Protein AF-A0A7C5AYK7-F1 (afdb_monomer)

Nearest PDB structures (foldseek):
  7zom-assembly1_A  TM=7.581E-01  e=3.596E-04  Homo sapiens
  2wac-assembly2_B  TM=2.269E-01  e=3.514E-01  Drosophila melanogaster
  7uwz-assembly1_A  TM=3.199E-01  e=6.141E-01  synthetic construct
  2o4x-assembly1_A  TM=1.908E-01  e=1.763E+00  Homo sapiens

Radius of gyration: 30.91 Å; Cα contacts (8 Å, |Δi|>4): 234; chains: 1; bounding box: 58×48×102 Å

Foldseek 3Di:
DPDPPPVVVVVVVVVVVVVVVVVVVVVVVVVPPPPVPDPAFQQLWKKWWADPPRDIWIWGQHGRVSQWTFGQDPFQFTAIDGPCVVCVVTDMDTDDDDPDPVLSNQLSVQLVVRHNVDGDDPVQGHRVQSSVCSNPVDSDDPVVVVVVVVVVVVVVVVVVD

Secondary structure (DSSP, 8-state):
--SSSHHHHHHHHHHHHHHHHHHHHHHHHHHSS----PPPP-TT-EEEEEPGGG-EEEEEE-STT--EEEEEETTTEEEEEEHHHHHTTS-EEEEE--SSHHHHHHHHHHHHHHTTT----TTTSSHHHHHHHHHHSS---HHHHHHHHHHHHHHHHHHT-

pLDDT: mean 77.02, std 17.83, range [41.62, 98.38]

Sequence (161 aa):
MSAIAEDYYGQAMLSLYVLNTLRSLWRYHWSMIVRVSRPPSLLGSRISRHKALGAEHPGICVDDRCAFVVDSVPPDGARLVPYPVYEDGRLVFLQSLGFDRVDDEMRAARALSLVGNMPYDLLTANCEHVATYAETGVPESRQVSVVLGFAMAGLLIWALH

Mean predicted aligned error: 14.35 Å

Structure (mmCIF, N/CA/C/O backbone):
data_AF-A0A7C5AYK7-F1
#
_entry.id   AF-A0A7C5AYK7-F1
#
loop_
_atom_site.group_PDB
_atom_site.id
_atom_site.type_symbol
_atom_site.label_atom_id
_atom_site.label_alt_id
_atom_site.label_comp_id
_atom_site.label_asym_id
_atom_site.label_entity_id
_atom_site.label_seq_id
_atom_site.pdbx_PDB_ins_code
_atom_site.Cartn_x
_atom_site.Cartn_y
_atom_site.Cartn_z
_atom_site.occupancy
_atom_site.B_iso_or_equiv
_atom_site.auth_seq_id
_atom_site.auth_comp_id
_atom_site.auth_asym_id
_atom_site.auth_atom_id
_atom_site.pdbx_PDB_model_num
ATOM 1 N N . MET A 1 1 ? -32.246 -13.546 84.134 1.00 48.31 1 MET A N 1
ATOM 2 C CA . MET A 1 1 ? -31.732 -14.228 82.924 1.00 48.31 1 MET A CA 1
ATOM 3 C C . MET A 1 1 ? -32.206 -13.444 81.703 1.00 48.31 1 MET A C 1
ATOM 5 O O . MET A 1 1 ? -33.251 -13.772 81.169 1.00 48.31 1 MET A O 1
ATOM 9 N N . SER A 1 2 ? -31.530 -12.359 81.311 1.00 54.44 2 SER A N 1
ATOM 10 C CA . SER A 1 2 ? -31.939 -11.584 80.116 1.00 54.44 2 SER A CA 1
ATOM 11 C C . SER A 1 2 ? -30.855 -10.677 79.515 1.00 54.44 2 SER A C 1
ATOM 13 O O . SER A 1 2 ? -31.138 -9.990 78.548 1.00 54.44 2 SER A O 1
ATOM 15 N N . ALA A 1 3 ? -29.616 -10.682 80.021 1.00 49.41 3 ALA A N 1
ATOM 16 C CA . ALA A 1 3 ? -28.588 -9.720 79.595 1.00 49.41 3 ALA A CA 1
ATOM 17 C C . ALA A 1 3 ? -27.547 -10.271 78.596 1.00 49.41 3 ALA A C 1
ATOM 19 O O . ALA A 1 3 ? -26.639 -9.552 78.214 1.00 49.41 3 ALA A O 1
ATOM 20 N N . ILE A 1 4 ? -27.640 -11.543 78.182 1.00 49.06 4 ILE A N 1
ATOM 21 C CA . ILE A 1 4 ? -26.605 -12.200 77.347 1.00 49.06 4 ILE A CA 1
ATOM 22 C C . ILE A 1 4 ? -27.050 -12.323 75.872 1.00 49.06 4 ILE A C 1
ATOM 24 O O . ILE A 1 4 ? -26.254 -12.645 74.997 1.00 49.06 4 ILE A O 1
ATOM 28 N N . ALA A 1 5 ? -28.325 -12.056 75.567 1.00 47.22 5 ALA A N 1
ATOM 29 C CA . ALA A 1 5 ? -28.878 -12.241 74.222 1.00 47.22 5 ALA A CA 1
ATOM 30 C C . ALA A 1 5 ? -28.700 -11.021 73.295 1.00 47.22 5 ALA A C 1
ATOM 32 O O . ALA A 1 5 ? -28.744 -11.184 72.078 1.00 47.22 5 ALA A O 1
ATOM 33 N N . GLU A 1 6 ? -28.485 -9.817 73.838 1.00 47.28 6 GLU A N 1
ATOM 34 C CA . GLU A 1 6 ? -28.412 -8.584 73.035 1.00 47.28 6 GLU A CA 1
ATOM 35 C C . GLU A 1 6 ? -27.052 -8.386 72.339 1.00 47.28 6 GLU A C 1
ATOM 37 O O . GLU A 1 6 ? -27.007 -7.851 71.232 1.00 47.28 6 GLU A O 1
ATOM 42 N N . ASP A 1 7 ? -25.956 -8.911 72.897 1.00 50.19 7 ASP A N 1
ATOM 43 C CA . ASP A 1 7 ? -24.607 -8.734 72.327 1.00 50.19 7 ASP A CA 1
ATOM 44 C C . ASP A 1 7 ? -24.352 -9.573 71.058 1.00 50.19 7 ASP A C 1
ATOM 46 O O . ASP A 1 7 ? -23.609 -9.166 70.161 1.00 50.19 7 ASP A O 1
ATOM 50 N N . TYR A 1 8 ? -25.002 -10.734 70.929 1.00 47.84 8 TYR A N 1
ATOM 51 C CA . TYR A 1 8 ? -24.785 -11.632 69.786 1.00 47.84 8 TYR A CA 1
ATOM 52 C C . TYR A 1 8 ? -25.416 -11.120 68.483 1.00 47.84 8 TYR A C 1
ATOM 54 O O . TYR A 1 8 ? -24.866 -11.332 67.400 1.00 47.84 8 TYR A O 1
ATOM 62 N N . TYR A 1 9 ? -26.543 -10.406 68.563 1.00 50.88 9 TYR A N 1
ATOM 63 C CA . TYR A 1 9 ? -27.215 -9.863 67.377 1.00 50.88 9 TYR A CA 1
ATOM 64 C C . TYR A 1 9 ? -26.492 -8.636 66.798 1.00 50.88 9 TYR A C 1
ATOM 66 O O . TYR A 1 9 ? -26.451 -8.469 65.576 1.00 50.88 9 TYR A O 1
ATOM 74 N N . GLY A 1 10 ? -25.857 -7.817 67.645 1.00 51.62 10 GLY A N 1
ATOM 75 C CA . GLY A 1 10 ? -25.077 -6.653 67.210 1.00 51.62 10 GLY A CA 1
ATOM 76 C C . GLY A 1 10 ? -23.824 -7.027 66.409 1.00 51.62 10 GLY A C 1
ATOM 77 O O . GLY A 1 10 ? -23.549 -6.427 65.366 1.00 51.62 10 GLY A O 1
ATOM 78 N N . GLN A 1 11 ? -23.098 -8.069 66.833 1.00 49.94 11 GLN A N 1
ATOM 79 C CA . GLN A 1 11 ? -21.892 -8.528 66.129 1.00 49.94 11 GLN A CA 1
ATOM 80 C C . GLN A 1 11 ? -22.197 -9.200 64.779 1.00 49.94 11 GLN A C 1
ATOM 82 O O . GLN A 1 11 ? -21.446 -9.022 63.816 1.00 49.9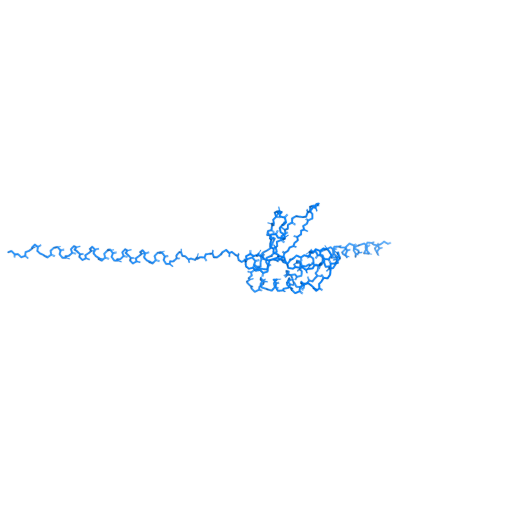4 11 GLN A O 1
ATOM 87 N N . ALA A 1 12 ? -23.321 -9.915 64.665 1.00 53.16 12 ALA A N 1
ATOM 88 C CA . ALA A 1 12 ? -23.725 -10.558 63.413 1.00 53.16 12 ALA A CA 1
ATOM 89 C C . ALA A 1 12 ? -24.114 -9.541 62.319 1.00 53.16 12 ALA A C 1
ATOM 91 O O . ALA A 1 12 ? -23.771 -9.728 61.148 1.00 53.16 12 ALA A O 1
ATOM 92 N N . MET A 1 13 ? -24.774 -8.434 62.685 1.00 53.28 13 MET A N 1
ATOM 93 C CA . MET A 1 13 ? -25.162 -7.396 61.720 1.00 53.28 13 MET A CA 1
ATOM 94 C C . MET A 1 13 ? -23.975 -6.565 61.213 1.00 53.28 13 MET A C 1
ATOM 96 O O . MET A 1 13 ? -23.915 -6.264 60.019 1.00 53.28 13 MET A O 1
ATOM 100 N N . LEU A 1 14 ? -22.991 -6.263 62.067 1.00 52.66 14 LEU A N 1
ATOM 101 C CA . LEU A 1 14 ? -21.749 -5.593 61.651 1.00 52.66 14 LEU A CA 1
ATOM 102 C C . LEU A 1 14 ? -20.950 -6.435 60.640 1.00 52.66 14 LEU A C 1
ATOM 104 O O . LEU A 1 14 ? -20.438 -5.899 59.657 1.00 52.66 14 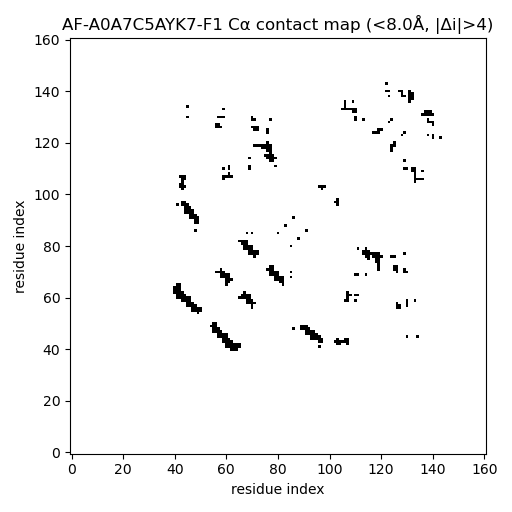LEU A O 1
ATOM 108 N N . SER A 1 15 ? -20.906 -7.759 60.827 1.00 56.72 15 SER A N 1
ATOM 109 C CA . SER A 1 15 ? -20.200 -8.680 59.924 1.00 56.72 15 SER A CA 1
ATOM 110 C C . SER A 1 15 ? -20.828 -8.736 58.522 1.00 56.72 15 SER A C 1
ATOM 112 O O . SER A 1 15 ? -20.127 -8.642 57.512 1.00 56.72 15 SER A O 1
ATOM 114 N N . LEU A 1 16 ? -22.162 -8.792 58.437 1.00 55.56 16 LEU A N 1
ATOM 115 C CA . LEU A 1 16 ? -22.891 -8.804 57.163 1.00 55.56 16 LEU A CA 1
ATOM 116 C C . LEU A 1 16 ? -22.777 -7.479 56.397 1.00 55.56 16 LEU A C 1
ATOM 118 O O . LEU A 1 16 ? -22.660 -7.493 55.169 1.00 55.56 16 LEU A O 1
ATOM 122 N N . TYR A 1 17 ? -22.767 -6.342 57.098 1.00 56.62 17 TYR A N 1
ATOM 123 C CA . TYR A 1 17 ? -22.634 -5.025 56.469 1.00 56.62 17 TYR A CA 1
ATOM 124 C C . TYR A 1 17 ? -21.233 -4.819 55.875 1.00 56.62 17 TYR A C 1
ATOM 126 O O . TYR A 1 17 ? -21.098 -4.372 54.732 1.00 56.62 17 TYR A O 1
ATOM 134 N N . VAL A 1 18 ? -20.181 -5.226 56.595 1.00 59.97 18 VAL A N 1
ATOM 135 C CA . VAL A 1 18 ? -18.794 -5.178 56.102 1.00 59.97 18 VAL A CA 1
ATOM 136 C C . VAL A 1 18 ? -18.607 -6.116 54.905 1.00 59.97 18 VAL A C 1
ATOM 138 O O . VAL A 1 18 ? -18.059 -5.702 53.882 1.00 59.97 18 VAL A O 1
ATOM 141 N N . LEU A 1 19 ? -19.138 -7.341 54.970 1.00 57.78 19 LEU A N 1
ATOM 142 C CA . LEU A 1 19 ? -19.050 -8.303 53.867 1.00 57.78 19 LEU A CA 1
ATOM 143 C C . LEU A 1 19 ? -19.787 -7.828 52.608 1.00 57.78 19 LEU A C 1
ATOM 145 O O . LEU A 1 19 ? -19.250 -7.966 51.508 1.00 57.78 19 LEU A O 1
ATOM 149 N N . ASN A 1 20 ? -20.972 -7.221 52.737 1.00 57.09 20 ASN A N 1
ATOM 150 C CA . ASN A 1 20 ? -21.697 -6.668 51.587 1.00 57.09 20 ASN A CA 1
ATOM 151 C C . ASN A 1 20 ? -21.017 -5.428 50.993 1.00 57.09 20 ASN A C 1
ATOM 153 O O . ASN A 1 20 ? -20.987 -5.276 49.770 1.00 57.09 20 ASN A O 1
ATOM 157 N N . THR A 1 21 ? -20.419 -4.573 51.826 1.00 57.50 21 THR A N 1
ATOM 158 C CA . THR A 1 21 ? -19.695 -3.380 51.357 1.00 57.50 21 THR A CA 1
ATOM 159 C C . THR A 1 21 ? -18.428 -3.777 50.597 1.00 57.50 21 THR A C 1
ATOM 161 O O . THR A 1 21 ? -18.174 -3.267 49.506 1.00 57.50 21 THR A O 1
ATOM 164 N N . LEU A 1 22 ? -17.689 -4.773 51.097 1.00 55.41 22 LEU A N 1
ATOM 165 C CA . LEU A 1 22 ? -16.524 -5.335 50.407 1.00 55.41 22 LEU A CA 1
ATOM 166 C C . LEU A 1 22 ? -16.908 -6.031 49.091 1.00 55.41 22 LEU A C 1
ATOM 168 O O . LEU A 1 22 ? -16.205 -5.877 48.094 1.00 55.41 22 LEU A O 1
ATOM 172 N N . ARG A 1 23 ? -18.053 -6.728 49.037 1.00 57.56 23 ARG A N 1
ATOM 173 C CA . ARG A 1 23 ? -18.580 -7.338 47.799 1.00 57.56 23 ARG A CA 1
ATOM 174 C C . ARG A 1 23 ? -18.994 -6.303 46.752 1.00 57.56 23 ARG A C 1
ATOM 176 O O . ARG A 1 23 ? -18.801 -6.537 45.559 1.00 57.56 23 ARG A O 1
ATOM 183 N N . SER A 1 24 ? -19.569 -5.185 47.191 1.00 55.34 24 SER A N 1
ATOM 184 C CA . SER A 1 24 ? -19.942 -4.062 46.327 1.00 55.34 24 SER A CA 1
ATOM 185 C C . SER A 1 24 ? -18.695 -3.403 45.734 1.00 55.34 24 SER A C 1
ATOM 187 O O . SER A 1 24 ? -18.575 -3.291 44.515 1.00 55.34 24 SER A O 1
ATOM 189 N N . LEU A 1 25 ? -17.698 -3.098 46.571 1.00 52.84 25 LEU A N 1
ATOM 190 C CA . LEU A 1 25 ? -16.427 -2.510 46.137 1.00 52.84 25 LEU A CA 1
ATOM 191 C C . LEU A 1 25 ? -15.656 -3.422 45.168 1.00 52.84 25 LEU A C 1
ATOM 193 O O . LEU A 1 25 ? -15.095 -2.935 44.187 1.00 52.84 25 LEU A O 1
ATOM 197 N N . TRP A 1 26 ? -15.708 -4.744 45.362 1.00 51.56 26 TRP A N 1
ATOM 198 C CA . TRP A 1 26 ? -15.126 -5.699 44.413 1.00 51.56 26 TRP A CA 1
ATOM 199 C C . TRP A 1 26 ? -15.828 -5.689 43.045 1.00 51.56 26 TRP A C 1
ATOM 201 O O . TRP A 1 26 ? -15.163 -5.780 42.019 1.00 51.56 26 TRP A O 1
ATOM 211 N N . ARG A 1 27 ? -17.157 -5.523 42.980 1.00 52.91 27 ARG A N 1
ATOM 212 C CA . ARG A 1 27 ? -17.869 -5.434 41.687 1.00 52.91 27 ARG A CA 1
ATOM 213 C C . ARG A 1 27 ? -17.590 -4.128 40.945 1.00 52.91 27 ARG A C 1
ATOM 215 O O . ARG A 1 27 ? -17.451 -4.150 39.723 1.00 52.91 27 ARG A O 1
ATOM 222 N N . TYR A 1 28 ? -17.460 -3.009 41.656 1.00 50.12 28 TYR A N 1
ATOM 223 C CA . TYR A 1 28 ? -17.162 -1.721 41.023 1.00 50.12 28 TYR A CA 1
ATOM 224 C C . TYR A 1 28 ? -15.725 -1.641 40.489 1.00 50.12 28 TYR A C 1
ATOM 226 O O . TYR A 1 28 ? -15.517 -1.110 39.401 1.00 50.12 28 TYR A O 1
ATOM 234 N N . HIS A 1 29 ? -14.747 -2.240 41.178 1.00 47.16 29 HIS A N 1
ATOM 235 C CA . HIS A 1 29 ? -13.346 -2.190 40.745 1.00 47.16 29 HIS A CA 1
ATOM 236 C C . HIS A 1 29 ? -13.065 -3.022 39.476 1.00 47.16 29 HIS A C 1
ATOM 238 O O . HIS A 1 29 ? -12.247 -2.630 38.648 1.00 47.16 29 HI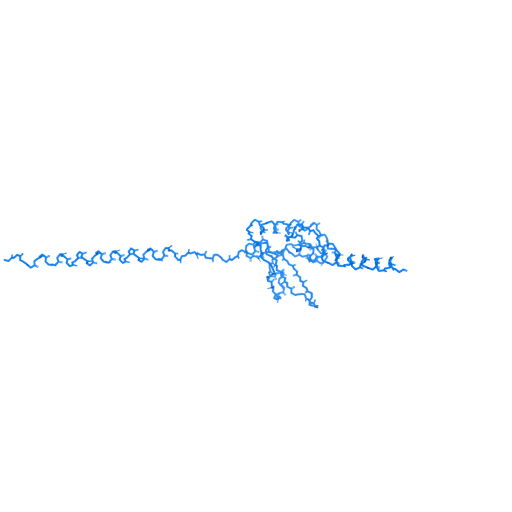S A O 1
ATOM 244 N N . TRP A 1 30 ? -13.783 -4.133 39.263 1.00 44.38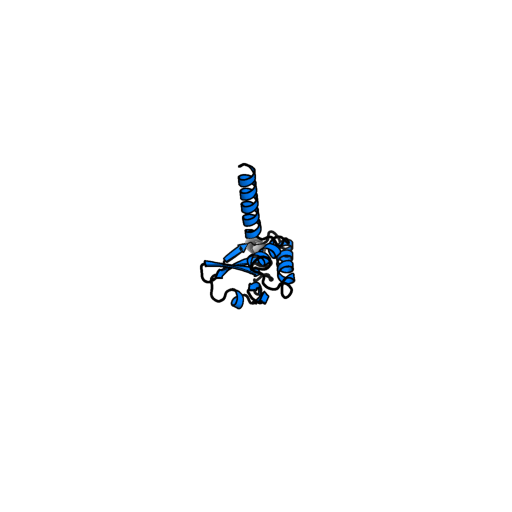 30 TRP A N 1
ATOM 245 C CA . TRP A 1 30 ? -13.624 -4.968 38.059 1.00 44.38 30 TRP A CA 1
ATOM 246 C C . TRP A 1 30 ? -14.412 -4.472 36.839 1.00 44.38 30 TRP A C 1
ATOM 248 O O . TRP A 1 30 ? -14.053 -4.785 35.708 1.00 44.38 30 TRP A O 1
ATOM 258 N N . SER A 1 31 ? -15.449 -3.655 37.042 1.00 46.09 31 SER A N 1
ATOM 259 C CA . SER A 1 31 ? -16.260 -3.108 35.942 1.00 46.09 31 SER A CA 1
ATOM 260 C C . SER A 1 31 ? -15.573 -1.949 35.204 1.00 46.09 31 SER A C 1
ATOM 262 O O . SER A 1 31 ? -15.992 -1.581 34.110 1.00 46.09 31 SER A O 1
ATOM 264 N N . MET A 1 32 ? -14.522 -1.361 35.788 1.00 41.62 32 MET A N 1
ATOM 265 C CA . MET A 1 32 ? -13.892 -0.133 35.287 1.00 41.62 32 MET A CA 1
ATOM 266 C C . MET A 1 32 ? -12.567 -0.365 34.538 1.00 41.62 32 MET A C 1
ATOM 268 O O . MET A 1 32 ? -12.040 0.563 33.929 1.00 41.62 32 MET A O 1
ATOM 272 N N . ILE A 1 33 ? -12.046 -1.599 34.521 1.00 51.16 33 ILE A N 1
ATOM 273 C CA . ILE A 1 33 ? -10.750 -1.950 33.906 1.00 51.16 33 ILE A CA 1
ATOM 274 C C . ILE A 1 33 ? -10.933 -3.040 32.842 1.00 51.16 33 ILE A C 1
ATOM 276 O O . ILE A 1 33 ? -10.214 -4.029 32.791 1.00 51.16 33 ILE A O 1
ATOM 280 N N . VAL A 1 34 ? -11.917 -2.869 31.961 1.00 46.44 34 VAL A N 1
ATOM 281 C CA . VAL A 1 34 ? -11.949 -3.603 30.690 1.00 46.44 34 VAL A CA 1
ATOM 282 C C . VAL A 1 34 ? -12.325 -2.632 29.575 1.00 46.44 34 VAL A C 1
ATOM 284 O O . VAL A 1 34 ? -13.317 -2.793 28.870 1.00 46.44 34 VAL A O 1
ATOM 287 N N . ARG A 1 35 ? -11.501 -1.596 29.365 1.00 51.19 35 ARG A N 1
ATOM 288 C CA . ARG A 1 35 ? -11.333 -1.132 27.986 1.00 51.19 35 ARG A CA 1
ATOM 289 C C . ARG A 1 35 ? -10.614 -2.274 27.290 1.00 51.19 35 ARG A C 1
ATOM 291 O O . ARG A 1 35 ? -9.402 -2.399 27.416 1.00 51.19 35 ARG A O 1
ATOM 298 N N . VAL A 1 36 ? -11.374 -3.142 26.624 1.00 48.84 36 VAL A N 1
ATOM 299 C CA . VAL A 1 36 ? -10.823 -4.026 25.599 1.00 48.84 36 VAL A CA 1
ATOM 300 C C . VAL A 1 36 ? -10.197 -3.084 24.579 1.00 48.84 36 VAL A C 1
ATOM 302 O O . VAL A 1 36 ? -10.893 -2.545 23.720 1.00 48.84 36 VAL A O 1
ATOM 305 N N . SER A 1 37 ? -8.909 -2.788 24.731 1.00 53.19 37 SER A N 1
ATOM 306 C CA . SER A 1 37 ? -8.114 -2.144 23.702 1.00 53.19 37 SER A CA 1
ATOM 307 C C . SER A 1 37 ? -8.091 -3.134 22.552 1.00 53.19 37 SER A C 1
ATOM 309 O O . SER A 1 37 ? -7.265 -4.046 22.519 1.00 53.19 37 SER A O 1
ATOM 311 N N . ARG A 1 38 ? -9.086 -3.028 21.663 1.00 58.66 38 ARG A N 1
ATOM 312 C CA . ARG A 1 38 ? -9.031 -3.700 20.370 1.00 58.66 38 ARG A CA 1
ATOM 313 C C . ARG A 1 38 ? -7.682 -3.327 19.755 1.00 58.66 38 ARG A C 1
ATOM 315 O O . ARG A 1 38 ? -7.280 -2.166 19.893 1.00 58.66 38 ARG A O 1
ATOM 322 N N . PRO A 1 39 ? -6.972 -4.283 19.138 1.00 70.56 39 PRO A N 1
ATOM 323 C CA . PRO A 1 39 ? -5.770 -3.940 18.400 1.00 70.56 39 PRO A CA 1
ATOM 324 C C . PRO A 1 39 ? -6.107 -2.820 17.403 1.00 70.56 39 PRO A C 1
ATOM 326 O O . PRO A 1 39 ? -7.248 -2.774 16.922 1.00 70.56 39 PRO A O 1
ATOM 329 N N . PRO A 1 40 ? -5.168 -1.893 17.149 1.00 80.62 40 PRO A N 1
ATOM 330 C CA . PRO A 1 40 ? -5.385 -0.839 16.169 1.00 80.62 40 PRO A CA 1
ATOM 331 C C . PRO A 1 40 ? -5.792 -1.475 14.837 1.00 80.62 40 PRO A C 1
ATOM 333 O O . PRO A 1 40 ? -5.228 -2.498 14.444 1.00 80.62 40 PRO A O 1
ATOM 336 N N . SER A 1 41 ? -6.811 -0.902 14.193 1.00 91.06 41 SER A N 1
ATOM 337 C CA . SER A 1 41 ? -7.203 -1.329 12.851 1.00 91.06 41 SER A CA 1
ATOM 338 C C . SER A 1 41 ? -6.033 -1.098 11.896 1.00 91.06 41 SER A C 1
ATOM 340 O O . SER A 1 41 ? -5.335 -0.089 11.995 1.00 91.06 41 SER A O 1
ATOM 342 N N . LEU A 1 42 ? -5.808 -2.054 10.998 1.00 95.19 42 LEU A N 1
ATOM 343 C CA . LEU A 1 42 ? -4.862 -1.926 9.892 1.00 95.19 42 LEU A CA 1
ATOM 344 C C . LEU A 1 42 ? -5.540 -1.452 8.605 1.00 95.19 42 LEU A C 1
ATOM 346 O O . LEU A 1 42 ? -4.867 -1.353 7.582 1.00 95.19 42 LEU A O 1
ATOM 350 N N . LEU A 1 43 ? -6.841 -1.161 8.622 1.00 96.38 43 LEU A N 1
ATOM 351 C CA . LEU A 1 43 ? -7.541 -0.640 7.455 1.00 96.38 43 LEU A CA 1
ATOM 352 C C . LEU A 1 43 ? -6.832 0.615 6.927 1.00 96.38 43 LEU A C 1
ATOM 354 O O . LEU A 1 43 ? -6.446 1.479 7.702 1.00 96.38 43 LEU A O 1
ATOM 358 N N . GLY A 1 44 ? -6.613 0.698 5.615 1.00 95.31 44 GLY A N 1
ATOM 359 C CA . GLY A 1 44 ? -5.984 1.859 4.978 1.00 95.31 44 GLY A CA 1
ATOM 360 C C . GLY A 1 44 ? -4.497 2.049 5.300 1.00 95.31 44 GLY A C 1
ATOM 361 O O . GLY A 1 44 ? -3.886 2.999 4.802 1.00 95.31 44 GLY A O 1
ATOM 362 N N . SER A 1 45 ? -3.901 1.163 6.104 1.00 95.69 45 SER A N 1
ATOM 363 C CA . SER A 1 45 ? -2.486 1.238 6.456 1.00 95.69 45 SER A CA 1
ATOM 364 C C . SER A 1 45 ? -1.594 0.896 5.266 1.00 95.69 45 SER A C 1
ATOM 366 O O . SER A 1 45 ? -1.891 -0.004 4.471 1.00 95.69 45 SER A O 1
ATOM 368 N N . ARG A 1 46 ? -0.481 1.627 5.149 1.00 95.50 46 ARG A N 1
ATOM 369 C CA . ARG A 1 46 ? 0.562 1.347 4.164 1.00 95.50 46 ARG A CA 1
ATOM 370 C C . ARG A 1 46 ? 1.555 0.379 4.766 1.00 95.50 46 ARG A C 1
ATOM 372 O O . ARG A 1 46 ? 2.169 0.654 5.799 1.00 95.50 46 ARG A O 1
ATOM 379 N N . ILE A 1 47 ? 1.752 -0.729 4.077 1.00 96.00 47 ILE A N 1
ATOM 380 C CA . ILE A 1 47 ? 2.758 -1.730 4.396 1.00 96.00 47 ILE A CA 1
ATOM 381 C C . ILE A 1 47 ? 3.749 -1.832 3.244 1.00 96.00 47 ILE A C 1
ATOM 383 O O . ILE A 1 47 ? 3.441 -1.482 2.109 1.00 96.00 47 ILE A O 1
ATOM 387 N N . SER A 1 48 ? 4.950 -2.321 3.514 1.00 95.69 48 SER A N 1
ATOM 388 C CA . SER A 1 48 ? 5.971 -2.526 2.491 1.00 95.69 48 SER A CA 1
ATOM 389 C C . SER A 1 48 ? 6.777 -3.769 2.795 1.00 95.69 48 SER A C 1
ATOM 391 O O . SER A 1 48 ? 7.063 -4.068 3.952 1.00 95.69 48 SER A O 1
ATOM 393 N N . ARG A 1 49 ? 7.151 -4.502 1.756 1.00 94.56 49 ARG A N 1
ATOM 394 C CA . ARG A 1 49 ? 8.119 -5.597 1.855 1.00 94.56 49 ARG A CA 1
ATOM 395 C C . ARG A 1 49 ? 9.316 -5.308 0.971 1.00 94.56 49 ARG A C 1
ATOM 397 O O . ARG A 1 49 ? 9.202 -4.634 -0.054 1.00 94.56 49 ARG A O 1
ATOM 404 N N . HIS A 1 50 ? 10.458 -5.887 1.308 1.00 90.81 50 HIS A N 1
ATOM 405 C CA . HIS A 1 50 ? 11.615 -5.825 0.422 1.00 90.81 50 HIS A CA 1
ATOM 406 C C . HIS A 1 50 ? 11.424 -6.722 -0.806 1.00 90.81 50 HIS A C 1
ATOM 408 O O . HIS A 1 50 ? 10.945 -7.851 -0.714 1.00 90.81 50 HIS A O 1
ATOM 414 N N . LYS A 1 51 ? 11.837 -6.227 -1.970 1.00 84.38 51 LYS A N 1
ATOM 415 C CA . LYS A 1 51 ? 12.037 -6.999 -3.197 1.00 84.38 51 LYS A CA 1
ATOM 416 C C . LYS A 1 51 ? 13.473 -7.514 -3.256 1.00 84.38 51 LYS A C 1
ATOM 418 O O . LYS A 1 51 ? 14.358 -7.068 -2.521 1.00 84.38 51 LYS A O 1
ATOM 423 N N . ALA A 1 52 ? 13.722 -8.419 -4.200 1.00 75.31 52 ALA A N 1
ATOM 424 C CA . ALA A 1 52 ? 15.084 -8.687 -4.645 1.00 75.31 52 ALA A CA 1
ATOM 425 C C . ALA A 1 52 ? 15.766 -7.364 -5.053 1.00 75.31 52 ALA A C 1
ATOM 427 O O . ALA A 1 52 ? 15.115 -6.484 -5.616 1.00 75.31 52 ALA A O 1
ATOM 428 N N . LEU A 1 53 ? 17.066 -7.234 -4.763 1.00 74.94 53 LEU A N 1
ATOM 429 C CA . LEU A 1 53 ? 17.884 -6.037 -5.032 1.00 74.94 53 LEU A CA 1
ATOM 430 C C . LEU A 1 53 ? 17.581 -4.806 -4.152 1.00 74.94 53 LEU A C 1
ATOM 432 O O . LEU A 1 53 ? 17.987 -3.700 -4.491 1.00 74.94 53 LEU A O 1
ATOM 436 N N . GLY A 1 54 ? 16.903 -4.978 -3.012 1.00 75.31 54 GLY A N 1
ATOM 437 C CA . GLY A 1 54 ? 16.756 -3.922 -1.998 1.00 75.31 54 GLY A CA 1
ATOM 438 C C . GLY A 1 54 ? 15.695 -2.860 -2.302 1.00 75.31 54 GLY A C 1
ATOM 439 O O . GLY A 1 54 ? 15.507 -1.951 -1.500 1.00 75.31 54 GLY A O 1
ATOM 440 N N . ALA A 1 55 ? 14.971 -2.978 -3.417 1.00 81.81 55 ALA A N 1
ATOM 441 C CA . ALA A 1 55 ? 13.819 -2.129 -3.698 1.00 81.81 55 ALA A CA 1
ATOM 442 C C . ALA A 1 55 ? 12.650 -2.453 -2.755 1.00 81.81 55 ALA A C 1
ATOM 444 O O . ALA A 1 55 ? 12.491 -3.589 -2.314 1.00 81.81 55 ALA A O 1
ATOM 445 N N . GLU A 1 56 ? 11.797 -1.474 -2.483 1.00 89.38 56 GLU A N 1
ATOM 446 C CA . GLU A 1 56 ? 10.577 -1.681 -1.706 1.00 89.38 56 GLU A CA 1
ATOM 447 C C . GLU A 1 56 ? 9.383 -2.040 -2.599 1.00 89.38 56 GLU A C 1
ATOM 449 O O . GLU A 1 56 ? 9.300 -1.680 -3.780 1.00 89.38 56 GLU A O 1
ATOM 454 N N . HIS A 1 57 ? 8.450 -2.799 -2.036 1.00 92.44 57 HIS A N 1
ATOM 455 C CA . HIS A 1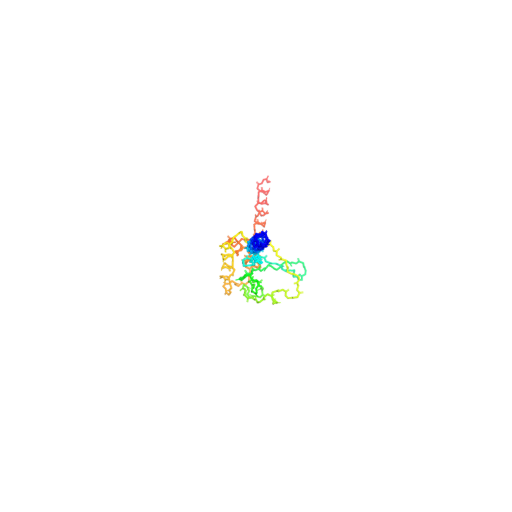 57 ? 7.167 -3.111 -2.638 1.00 92.44 57 HIS A CA 1
ATOM 456 C C . HIS A 1 57 ? 6.067 -2.682 -1.679 1.00 92.44 57 HIS A C 1
ATOM 458 O O . HIS A 1 57 ? 5.796 -3.427 -0.739 1.00 92.44 57 HIS A O 1
ATOM 464 N N . PRO A 1 58 ? 5.475 -1.499 -1.881 1.00 94.50 58 PRO A N 1
ATOM 465 C CA . PRO A 1 58 ? 4.384 -1.040 -1.045 1.00 94.50 58 PRO A CA 1
ATOM 466 C C . PRO A 1 58 ? 3.068 -1.748 -1.394 1.00 94.50 58 PRO A C 1
ATOM 468 O O . PRO A 1 58 ? 2.845 -2.160 -2.536 1.00 94.50 58 PRO A O 1
ATOM 471 N N . GLY A 1 59 ? 2.188 -1.823 -0.401 1.00 95.62 59 GLY A N 1
ATOM 472 C CA . GLY A 1 59 ? 0.812 -2.287 -0.502 1.00 95.62 59 GLY A CA 1
ATOM 473 C C . GLY A 1 59 ? -0.075 -1.595 0.534 1.00 95.62 59 GLY A C 1
ATOM 474 O O . GLY A 1 59 ? 0.420 -1.022 1.508 1.00 95.62 59 GLY A O 1
ATOM 475 N N . ILE A 1 60 ? -1.387 -1.634 0.313 1.00 96.88 60 ILE A N 1
ATOM 476 C CA . ILE A 1 60 ? -2.392 -1.013 1.184 1.00 96.88 60 ILE A CA 1
ATOM 477 C C . ILE A 1 60 ? -3.322 -2.086 1.737 1.00 96.88 60 ILE A C 1
ATOM 479 O O . ILE A 1 60 ? -3.929 -2.835 0.973 1.00 96.88 60 ILE A O 1
ATOM 483 N N . CYS A 1 61 ? -3.457 -2.151 3.057 1.00 97.50 61 CYS A N 1
ATOM 484 C CA . CYS A 1 61 ? -4.412 -3.035 3.717 1.00 97.50 61 CYS A CA 1
ATOM 485 C C . CYS A 1 61 ? -5.849 -2.536 3.495 1.00 97.50 61 CYS A C 1
ATOM 487 O O . CYS A 1 61 ? -6.140 -1.359 3.716 1.00 97.50 61 CYS A O 1
ATOM 489 N N . VAL A 1 62 ? -6.768 -3.417 3.094 1.00 97.31 62 VAL A N 1
ATOM 490 C CA . VAL A 1 62 ? -8.167 -3.031 2.790 1.00 97.31 62 VAL A CA 1
ATOM 491 C C . VAL A 1 62 ? -9.197 -3.560 3.790 1.00 97.31 62 VAL A C 1
ATOM 493 O O . VAL A 1 62 ? -10.399 -3.424 3.576 1.00 97.31 62 VAL A O 1
ATOM 496 N N . ASP A 1 63 ? -8.735 -4.138 4.896 1.00 96.31 63 ASP A N 1
ATOM 497 C CA . ASP A 1 63 ? -9.562 -4.562 6.023 1.00 96.31 63 ASP A CA 1
ATOM 498 C C . ASP A 1 63 ? -8.833 -4.345 7.358 1.00 96.31 63 ASP A C 1
ATOM 500 O O . ASP A 1 63 ? -7.613 -4.168 7.397 1.00 96.31 63 ASP A O 1
ATOM 504 N N . ASP A 1 64 ? -9.582 -4.395 8.463 1.00 95.06 64 ASP A N 1
ATOM 505 C CA . ASP A 1 64 ? -9.075 -4.105 9.812 1.00 95.06 64 ASP A CA 1
ATOM 506 C C . ASP A 1 64 ? -7.913 -5.002 10.263 1.00 95.06 64 ASP A C 1
ATOM 508 O O . ASP A 1 64 ? -7.172 -4.638 11.177 1.00 95.06 64 ASP A O 1
ATOM 512 N N . ARG A 1 65 ? -7.772 -6.194 9.677 1.00 95.00 65 ARG A N 1
ATOM 513 C CA . ARG A 1 65 ? -6.746 -7.181 10.035 1.00 95.00 65 ARG A CA 1
ATOM 514 C C . ARG A 1 65 ? -5.666 -7.311 8.969 1.00 95.00 65 ARG A C 1
ATOM 516 O O . ARG A 1 65 ? -4.786 -8.153 9.129 1.00 95.00 65 ARG A O 1
ATOM 523 N N . CYS A 1 66 ? -5.734 -6.502 7.913 1.00 96.56 66 CYS A N 1
ATOM 524 C CA . CYS A 1 66 ? -4.904 -6.635 6.728 1.00 96.56 66 CYS A CA 1
ATOM 525 C C . CYS A 1 66 ? -4.903 -8.067 6.165 1.00 96.56 66 CYS A C 1
ATOM 527 O O . CYS A 1 66 ? -3.858 -8.592 5.795 1.00 96.56 66 CYS A O 1
ATOM 529 N N . ALA A 1 67 ? -6.058 -8.737 6.136 1.00 97.44 67 ALA A N 1
ATOM 530 C CA . ALA A 1 67 ? -6.175 -10.048 5.499 1.00 97.44 67 ALA A CA 1
ATOM 531 C C . ALA A 1 67 ? -6.000 -9.947 3.975 1.00 97.44 67 ALA A C 1
ATOM 533 O O . ALA A 1 67 ? -5.484 -10.878 3.348 1.00 97.44 67 ALA A O 1
ATOM 534 N N . PHE A 1 68 ? -6.384 -8.807 3.398 1.00 98.12 68 PHE A N 1
ATOM 535 C CA . PHE A 1 68 ? -6.185 -8.469 1.999 1.00 98.12 68 PHE A CA 1
ATOM 536 C C . PHE A 1 68 ? -5.383 -7.182 1.822 1.00 98.12 68 PHE A C 1
ATOM 538 O O . PHE A 1 68 ? -5.523 -6.210 2.570 1.00 98.12 68 PHE A O 1
ATOM 545 N N . VAL A 1 69 ? -4.565 -7.190 0.774 1.00 97.69 69 VAL A N 1
ATOM 546 C CA . VAL A 1 69 ? -3.663 -6.108 0.402 1.00 97.69 69 VAL A CA 1
ATOM 547 C C . VAL A 1 69 ? -3.903 -5.758 -1.057 1.00 97.69 69 VAL A C 1
ATOM 549 O O . VAL A 1 69 ? -3.982 -6.644 -1.909 1.00 97.69 69 VAL A O 1
ATOM 552 N N . VAL A 1 70 ? -4.000 -4.466 -1.350 1.00 96.19 70 VAL A N 1
ATOM 553 C CA . VAL A 1 70 ? -3.866 -3.968 -2.716 1.00 96.19 70 VAL A CA 1
ATOM 554 C C . VAL A 1 70 ? -2.397 -3.664 -2.968 1.00 96.19 70 VAL A C 1
ATOM 556 O O . VAL A 1 70 ? -1.821 -2.794 -2.313 1.00 96.19 70 VAL A O 1
ATOM 559 N N . ASP A 1 71 ? -1.795 -4.389 -3.906 1.00 94.31 71 ASP A N 1
ATOM 560 C CA . ASP A 1 71 ? -0.455 -4.132 -4.430 1.00 94.31 71 ASP A CA 1
ATOM 561 C C . ASP A 1 71 ? -0.529 -3.807 -5.928 1.00 94.31 71 ASP A C 1
ATOM 563 O O . ASP A 1 71 ? -1.595 -3.842 -6.546 1.00 94.31 71 ASP A O 1
ATOM 567 N N . SER A 1 72 ? 0.609 -3.443 -6.520 1.00 90.50 72 SER A N 1
ATOM 568 C CA . SER A 1 72 ? 0.726 -3.317 -7.973 1.00 90.50 72 SER A CA 1
ATOM 569 C C . SER A 1 72 ? 1.978 -4.010 -8.470 1.00 90.50 72 SER A C 1
ATOM 571 O O . SER A 1 72 ? 3.079 -3.725 -7.993 1.00 90.50 72 SER A O 1
ATOM 573 N N . VAL A 1 73 ? 1.829 -4.923 -9.427 1.00 87.44 73 VAL A N 1
ATOM 574 C CA . VAL A 1 73 ? 2.948 -5.664 -10.022 1.00 87.44 73 VAL A CA 1
ATOM 575 C C . VAL A 1 73 ? 2.865 -5.652 -11.545 1.00 87.44 73 VAL A C 1
ATOM 577 O O . VAL A 1 73 ? 1.769 -5.690 -12.096 1.00 87.44 73 VAL A O 1
ATOM 580 N N . PRO A 1 74 ? 3.999 -5.636 -12.260 1.00 82.44 74 PRO A N 1
ATOM 581 C CA . PRO A 1 74 ? 3.983 -5.897 -13.690 1.00 82.44 74 PRO A CA 1
ATOM 582 C C . PRO A 1 74 ? 3.651 -7.374 -13.977 1.00 82.44 74 PRO A C 1
ATOM 584 O O . PRO A 1 74 ? 4.136 -8.243 -13.247 1.00 82.44 74 PRO A O 1
ATOM 587 N N . PRO A 1 75 ? 2.918 -7.682 -15.063 1.00 82.62 75 PRO A N 1
ATOM 588 C CA . PRO A 1 75 ? 2.244 -6.750 -15.977 1.00 82.62 75 PRO A CA 1
ATOM 589 C C . PRO A 1 75 ? 0.832 -6.343 -15.512 1.00 82.62 75 PRO A C 1
ATOM 591 O O . PRO A 1 75 ? 0.222 -5.466 -16.119 1.00 82.62 75 PRO A O 1
ATOM 594 N N . ASP A 1 76 ? 0.323 -6.974 -14.454 1.00 82.81 76 ASP A N 1
ATOM 595 C CA . ASP A 1 76 ? -1.093 -6.960 -14.069 1.00 82.81 76 ASP A CA 1
ATOM 596 C C . ASP A 1 76 ? -1.594 -5.602 -13.550 1.00 82.81 76 ASP A C 1
ATOM 598 O O . ASP A 1 76 ? -2.792 -5.329 -13.577 1.00 82.81 76 ASP A O 1
ATOM 602 N N . GLY A 1 77 ? -0.686 -4.742 -13.088 1.00 88.06 77 GLY A N 1
ATOM 603 C CA . GLY A 1 77 ? -1.033 -3.475 -12.460 1.00 88.06 77 GLY A CA 1
ATOM 604 C C . GLY A 1 77 ? -1.586 -3.670 -11.052 1.00 88.06 77 GLY A C 1
ATOM 605 O O . GLY A 1 77 ? -1.145 -4.566 -10.327 1.00 88.06 77 GLY A O 1
ATOM 606 N N . ALA A 1 78 ? -2.517 -2.802 -10.650 1.00 91.75 78 ALA A N 1
ATOM 607 C CA . ALA A 1 78 ? -3.120 -2.855 -9.321 1.00 91.75 78 ALA A CA 1
ATOM 608 C C . ALA A 1 78 ? -4.055 -4.065 -9.172 1.00 91.75 78 ALA A C 1
ATOM 610 O O . ALA A 1 78 ? -4.971 -4.271 -9.975 1.00 91.75 78 ALA A O 1
ATOM 611 N N . ARG A 1 79 ? -3.860 -4.841 -8.106 1.00 94.31 79 ARG A N 1
ATOM 612 C CA . ARG A 1 79 ? -4.620 -6.065 -7.830 1.00 94.31 79 ARG A CA 1
ATOM 613 C C . ARG A 1 79 ? -4.883 -6.227 -6.336 1.00 94.31 79 ARG A C 1
ATOM 615 O O . ARG A 1 79 ? -4.160 -5.689 -5.507 1.00 94.31 79 ARG A O 1
ATOM 622 N N . LEU A 1 80 ? -5.917 -6.995 -6.007 1.00 96.50 80 LEU A N 1
ATOM 623 C CA . LEU A 1 80 ? -6.249 -7.379 -4.638 1.00 96.50 80 LEU A CA 1
ATOM 624 C C . LEU A 1 80 ? -5.734 -8.796 -4.369 1.00 96.50 80 LEU A C 1
ATOM 626 O O . LEU A 1 80 ? -6.132 -9.734 -5.061 1.00 96.50 80 LEU A O 1
ATOM 630 N N . VAL A 1 81 ? -4.881 -8.963 -3.361 1.00 97.19 81 VAL A N 1
ATOM 631 C CA . VAL A 1 81 ? -4.286 -10.258 -3.005 1.00 97.19 81 VAL A CA 1
ATOM 632 C C . VAL A 1 81 ? -4.431 -10.560 -1.511 1.00 97.19 81 VAL A C 1
ATOM 634 O O . VAL A 1 81 ? -4.449 -9.640 -0.693 1.00 97.19 81 VAL A O 1
ATOM 637 N N . PRO A 1 82 ? -4.517 -11.842 -1.113 1.00 98.38 82 PRO A N 1
ATOM 638 C CA . PRO A 1 82 ? -4.386 -12.226 0.288 1.00 98.38 82 PRO A CA 1
ATOM 639 C C . PRO A 1 82 ? -3.011 -11.840 0.845 1.00 98.38 82 PRO A C 1
ATOM 641 O O . PRO A 1 82 ? -2.002 -11.962 0.147 1.00 98.38 82 PRO A O 1
ATOM 644 N N . TYR A 1 83 ? -2.946 -11.468 2.121 1.00 97.44 83 TYR A N 1
ATOM 645 C CA . TYR A 1 83 ? -1.691 -11.093 2.780 1.00 97.44 83 TYR A CA 1
ATOM 646 C C . TYR A 1 83 ? -0.560 -12.128 2.634 1.00 97.44 83 TYR A C 1
ATOM 648 O O . TYR A 1 83 ? 0.544 -11.715 2.286 1.00 97.44 83 TYR A O 1
ATOM 656 N N . PRO A 1 84 ? -0.793 -13.454 2.765 1.00 97.75 84 PRO A N 1
ATOM 657 C CA . PRO A 1 84 ? 0.267 -14.447 2.557 1.00 97.75 84 PRO A CA 1
ATOM 658 C C . PRO A 1 84 ? 0.856 -14.444 1.136 1.00 97.75 84 PRO A C 1
ATOM 660 O O . PRO A 1 84 ? 2.020 -14.778 0.928 1.00 97.75 84 PRO A O 1
ATOM 663 N N . VAL A 1 85 ? 0.053 -14.058 0.139 1.00 96.94 85 VAL A N 1
ATOM 664 C CA . VAL A 1 85 ? 0.509 -13.916 -1.253 1.00 96.94 85 VAL A CA 1
ATOM 665 C C . VAL A 1 85 ? 1.326 -12.638 -1.414 1.00 96.94 85 VAL A C 1
ATOM 667 O O . VAL A 1 85 ? 2.338 -12.641 -2.112 1.00 96.94 85 VAL A O 1
ATOM 670 N N . TYR A 1 86 ? 0.905 -11.554 -0.758 1.00 96.19 86 TYR A N 1
ATOM 671 C CA . TYR A 1 86 ? 1.659 -10.308 -0.743 1.00 96.19 86 TYR A CA 1
ATOM 672 C C . TYR A 1 86 ? 3.013 -10.477 -0.048 1.00 96.19 86 TYR A C 1
ATOM 674 O O . TYR A 1 86 ? 4.028 -10.121 -0.638 1.00 96.19 86 TYR A O 1
ATOM 682 N N . GLU A 1 87 ? 3.056 -11.022 1.174 1.00 96.38 87 GLU A N 1
ATOM 683 C CA . GLU A 1 87 ? 4.292 -11.120 1.963 1.00 96.38 87 GLU A CA 1
ATOM 684 C C . GLU A 1 87 ? 5.349 -11.987 1.267 1.00 96.38 87 GLU A C 1
ATOM 686 O O . GLU A 1 87 ? 6.530 -11.634 1.291 1.00 96.38 87 GLU A O 1
ATOM 691 N N . ASP A 1 88 ? 4.932 -13.065 0.583 1.00 94.88 88 ASP A N 1
ATOM 692 C CA . ASP A 1 88 ? 5.812 -13.950 -0.198 1.00 94.88 88 ASP A CA 1
ATOM 693 C C . ASP A 1 88 ? 6.987 -14.490 0.648 1.00 94.88 88 ASP A C 1
ATOM 695 O O . ASP A 1 88 ? 8.140 -14.527 0.217 1.00 94.88 88 ASP A O 1
ATOM 699 N N . GLY A 1 89 ? 6.711 -14.809 1.919 1.00 94.69 89 GLY A N 1
ATOM 700 C CA . GLY A 1 89 ? 7.708 -15.253 2.898 1.00 94.69 89 GLY A CA 1
ATOM 701 C C . GLY A 1 89 ? 8.741 -14.192 3.304 1.00 94.69 89 GLY A C 1
ATOM 702 O O . GLY A 1 89 ? 9.768 -14.537 3.890 1.00 94.69 89 GLY A O 1
ATOM 703 N N . ARG A 1 90 ? 8.515 -12.911 2.985 1.00 93.69 90 ARG A N 1
ATOM 704 C CA . ARG A 1 90 ? 9.409 -11.795 3.327 1.00 93.69 90 ARG A CA 1
ATOM 705 C C . ARG A 1 90 ? 8.867 -10.988 4.502 1.00 93.69 90 ARG A C 1
ATOM 707 O O . ARG A 1 90 ? 7.666 -10.924 4.730 1.00 93.69 90 ARG A O 1
ATOM 714 N N . LEU A 1 91 ? 9.772 -10.318 5.218 1.00 94.00 91 LEU A N 1
ATOM 715 C CA . LEU A 1 91 ? 9.391 -9.376 6.269 1.00 94.00 91 LEU A CA 1
ATOM 716 C C . LEU A 1 91 ? 8.609 -8.198 5.676 1.00 94.00 91 LEU A C 1
ATOM 718 O O . LEU A 1 91 ? 9.036 -7.586 4.691 1.00 94.00 91 LEU A O 1
ATOM 722 N N . VAL A 1 92 ? 7.484 -7.889 6.316 1.00 96.00 92 VAL A N 1
ATOM 723 C CA . VAL A 1 92 ? 6.605 -6.770 5.982 1.00 96.00 92 VAL A CA 1
ATOM 724 C C . VAL A 1 92 ? 6.706 -5.721 7.084 1.00 96.00 92 VAL A C 1
ATOM 726 O O . VAL A 1 92 ? 6.546 -6.021 8.266 1.00 96.00 92 VAL A O 1
ATOM 729 N N . PHE A 1 93 ? 6.949 -4.480 6.686 1.00 95.44 93 PHE A N 1
ATOM 730 C CA . PHE A 1 93 ? 7.039 -3.323 7.561 1.00 95.44 93 PHE A CA 1
ATOM 731 C C . PHE A 1 93 ? 5.785 -2.474 7.428 1.00 95.44 93 PHE A C 1
ATOM 733 O O . PHE A 1 93 ? 5.330 -2.186 6.321 1.00 95.44 93 PHE A O 1
ATOM 740 N N . LEU A 1 94 ? 5.252 -2.040 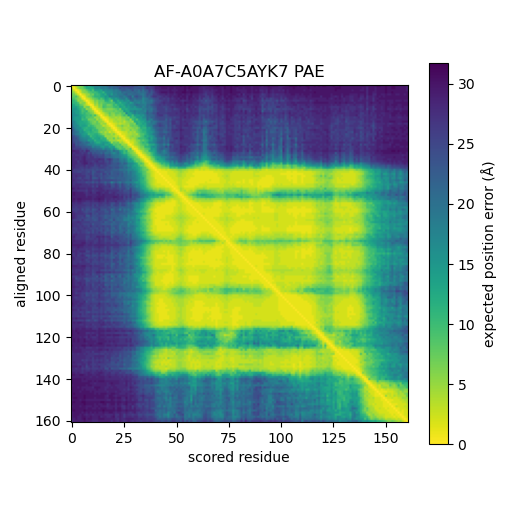8.564 1.00 95.19 94 LEU A N 1
ATOM 741 C CA . LEU A 1 94 ? 4.215 -1.022 8.618 1.00 95.19 94 LEU A CA 1
ATOM 742 C C . LEU A 1 94 ? 4.862 0.352 8.405 1.00 95.19 94 LEU A C 1
ATOM 744 O O . LEU A 1 94 ? 5.726 0.750 9.184 1.00 95.19 94 LEU A O 1
ATOM 748 N N . GLN A 1 95 ? 4.464 1.058 7.347 1.00 93.06 95 GLN A N 1
ATOM 749 C CA . GLN A 1 95 ? 5.012 2.368 6.982 1.00 93.06 95 GLN A CA 1
ATOM 750 C C . GLN A 1 95 ? 4.131 3.520 7.458 1.00 93.06 95 GLN A C 1
ATOM 752 O O . GLN A 1 95 ? 4.649 4.541 7.907 1.00 93.06 95 GLN A O 1
ATOM 757 N N . SER A 1 96 ? 2.808 3.367 7.371 1.00 90.94 96 SER A N 1
ATOM 758 C CA . SER A 1 96 ? 1.865 4.380 7.840 1.00 90.94 96 SER A CA 1
ATOM 759 C C . SER A 1 96 ? 0.584 3.744 8.380 1.00 90.94 96 SER A C 1
ATOM 761 O O . SER A 1 96 ? 0.132 2.704 7.903 1.00 90.94 96 SER A O 1
ATOM 763 N N . LEU A 1 97 ? 0.004 4.393 9.387 1.00 89.00 97 LEU A N 1
ATOM 764 C CA . LEU A 1 97 ? -1.371 4.192 9.847 1.00 89.00 97 LEU A CA 1
ATOM 765 C C . LEU A 1 97 ? -2.160 5.455 9.476 1.00 89.00 97 LEU A C 1
ATOM 767 O O . LEU A 1 97 ? -1.557 6.531 9.366 1.00 89.00 97 LEU A O 1
ATOM 771 N N . GLY A 1 98 ? -3.468 5.360 9.234 1.00 76.56 98 GLY A N 1
ATOM 772 C CA . GLY A 1 98 ? -4.271 6.574 9.113 1.00 76.56 98 GLY A CA 1
ATOM 773 C C . GLY A 1 98 ? -4.465 7.260 10.459 1.00 76.56 98 GLY A C 1
ATOM 774 O O . GLY A 1 98 ? -4.131 6.738 11.527 1.00 76.56 98 GLY A O 1
ATOM 775 N N . PHE A 1 99 ? -4.927 8.504 10.380 1.00 78.81 99 PHE A N 1
ATOM 776 C CA . PHE A 1 99 ? -5.109 9.367 11.545 1.00 78.81 99 PHE A CA 1
ATOM 777 C C . PHE A 1 99 ? -6.426 9.078 12.262 1.00 78.81 99 PHE A C 1
ATOM 779 O O . PHE A 1 99 ? -6.492 9.127 13.491 1.00 78.81 99 PHE A O 1
ATOM 786 N N . ASP A 1 100 ? -7.463 8.763 11.488 1.00 88.94 100 ASP A N 1
ATOM 787 C CA . ASP A 1 100 ? -8.769 8.356 11.969 1.00 88.94 100 ASP A CA 1
ATOM 788 C C . ASP A 1 100 ? -9.412 7.331 11.023 1.00 88.94 100 ASP A C 1
ATOM 790 O O . ASP A 1 100 ? -8.910 7.040 9.936 1.00 88.94 100 ASP A O 1
ATOM 794 N N . ARG A 1 101 ? -10.558 6.792 11.451 1.00 89.19 101 ARG A N 1
ATOM 795 C CA . ARG A 1 101 ? -11.248 5.730 10.718 1.00 89.19 101 ARG A CA 1
ATOM 796 C C . ARG A 1 101 ? -11.804 6.181 9.365 1.00 89.19 101 ARG A C 1
ATOM 798 O O . ARG A 1 101 ? -11.929 5.354 8.469 1.00 89.19 101 ARG A O 1
ATOM 805 N N . VAL A 1 102 ? -12.157 7.456 9.212 1.00 92.19 102 VAL A N 1
ATOM 806 C CA . VAL A 1 102 ? -12.662 7.979 7.935 1.00 92.19 102 VAL A CA 1
ATOM 807 C C . VAL A 1 102 ? -11.513 8.053 6.934 1.00 92.19 102 VAL A C 1
ATOM 809 O O . VAL A 1 102 ? -11.667 7.621 5.794 1.00 92.19 102 VAL A O 1
ATOM 812 N N . ASP A 1 103 ? -10.348 8.527 7.370 1.00 91.06 103 ASP A N 1
ATOM 813 C CA . ASP A 1 103 ? -9.131 8.533 6.563 1.00 91.06 103 ASP A CA 1
ATOM 814 C C . ASP A 1 103 ? -8.713 7.113 6.153 1.00 91.06 103 ASP A C 1
ATOM 816 O O . ASP A 1 103 ? -8.407 6.887 4.980 1.00 91.06 103 ASP A O 1
ATOM 820 N N . ASP A 1 104 ? -8.752 6.149 7.077 1.00 93.62 104 ASP A N 1
ATOM 821 C CA . ASP A 1 104 ? -8.459 4.734 6.805 1.00 93.62 104 ASP A CA 1
ATOM 822 C C . ASP A 1 104 ? -9.393 4.148 5.734 1.00 93.62 104 ASP A C 1
ATOM 824 O O . ASP A 1 104 ? -8.941 3.559 4.745 1.00 93.62 104 ASP A O 1
ATOM 828 N N . GLU A 1 105 ? -10.705 4.356 5.892 1.00 95.19 105 GLU A N 1
ATOM 829 C CA . GLU A 1 105 ? -11.728 3.911 4.940 1.00 95.19 105 GLU A CA 1
ATOM 830 C C . GLU A 1 105 ? -11.522 4.552 3.560 1.00 95.19 105 GLU A C 1
ATOM 832 O O . GLU A 1 105 ? -11.594 3.868 2.537 1.00 95.19 105 GLU A O 1
ATOM 837 N N . MET A 1 106 ? -11.192 5.846 3.513 1.00 94.75 106 MET A N 1
ATOM 838 C CA . MET A 1 106 ? -10.927 6.560 2.265 1.00 94.75 106 MET A CA 1
ATOM 839 C C . MET A 1 106 ? -9.648 6.077 1.572 1.00 94.75 106 MET A C 1
ATOM 841 O O . MET A 1 106 ? -9.635 5.950 0.344 1.00 94.75 106 MET A O 1
ATOM 845 N N . ARG A 1 107 ? -8.579 5.776 2.323 1.00 95.19 107 ARG A N 1
ATOM 846 C CA . ARG A 1 107 ? -7.343 5.195 1.770 1.00 95.19 107 ARG A CA 1
ATOM 847 C C . ARG A 1 107 ? -7.598 3.820 1.166 1.00 95.19 107 ARG A C 1
ATOM 849 O O . ARG A 1 107 ? -7.209 3.573 0.023 1.00 95.19 107 ARG A O 1
ATOM 856 N N . ALA A 1 108 ? -8.298 2.954 1.896 1.00 96.00 108 ALA A N 1
ATOM 857 C CA . ALA A 1 108 ? -8.672 1.631 1.411 1.00 96.00 108 ALA A CA 1
ATOM 858 C C . ALA A 1 108 ? -9.573 1.716 0.167 1.00 96.00 108 ALA A C 1
ATOM 860 O O . ALA A 1 108 ? -9.327 1.021 -0.819 1.00 96.00 108 ALA A O 1
ATOM 861 N N . ALA A 1 109 ? -10.565 2.613 0.165 1.00 95.75 109 ALA A N 1
ATOM 862 C CA . ALA A 1 109 ? -11.457 2.821 -0.975 1.00 95.75 109 ALA A CA 1
ATOM 863 C C . ALA A 1 109 ? -10.705 3.288 -2.233 1.00 95.75 109 ALA A C 1
ATOM 865 O O . ALA A 1 109 ? -10.966 2.785 -3.327 1.00 95.75 109 ALA A O 1
ATOM 866 N N . ARG A 1 110 ? -9.740 4.207 -2.090 1.00 94.81 110 ARG A N 1
ATOM 867 C CA . ARG A 1 110 ? -8.882 4.651 -3.202 1.00 94.81 110 ARG A CA 1
ATOM 868 C C . ARG A 1 110 ? -7.957 3.552 -3.712 1.00 94.81 110 ARG A C 1
ATOM 870 O O . ARG A 1 110 ? -7.743 3.458 -4.912 1.00 94.81 110 ARG A O 1
ATOM 877 N N . ALA A 1 111 ? -7.416 2.714 -2.832 1.00 94.19 111 ALA A N 1
ATOM 878 C CA . ALA A 1 111 ? -6.619 1.571 -3.265 1.00 94.19 111 ALA A CA 1
ATOM 879 C C . ALA A 1 111 ? -7.479 0.582 -4.074 1.00 94.19 111 ALA A C 1
ATOM 881 O O . ALA A 1 111 ? -7.103 0.174 -5.172 1.00 94.19 111 ALA A O 1
ATOM 882 N N . LEU A 1 112 ? -8.672 0.256 -3.570 1.00 95.56 112 LEU A N 1
ATOM 883 C CA . LEU A 1 112 ? -9.613 -0.645 -4.237 1.00 95.56 112 LEU A CA 1
ATOM 884 C C . LEU A 1 112 ? -10.092 -0.116 -5.593 1.00 95.56 112 LEU A C 1
ATOM 886 O O . LEU A 1 112 ? -10.280 -0.913 -6.508 1.00 95.56 112 LEU A O 1
ATOM 890 N N . SER A 1 113 ? -10.259 1.200 -5.759 1.00 93.31 113 SER A N 1
ATOM 891 C CA . SER A 1 113 ? -10.717 1.773 -7.033 1.00 93.31 113 SER A CA 1
ATOM 892 C C . SER A 1 113 ? -9.719 1.586 -8.182 1.00 93.31 113 SER A C 1
ATOM 894 O O . SER A 1 113 ? -10.118 1.623 -9.348 1.00 93.31 113 SER A O 1
ATOM 896 N N . LEU A 1 114 ? -8.441 1.342 -7.878 1.00 90.06 114 LEU A N 1
ATOM 897 C CA . LEU A 1 114 ? -7.404 1.089 -8.878 1.00 90.06 114 LEU A CA 1
ATOM 898 C C . LEU A 1 114 ? -7.379 -0.364 -9.369 1.00 90.06 114 LEU A C 1
ATOM 900 O O . LEU A 1 114 ? -6.879 -0.622 -10.466 1.00 90.06 114 LEU A O 1
ATOM 904 N N . VAL A 1 115 ? -7.923 -1.305 -8.590 1.00 91.88 115 VAL A N 1
ATOM 905 C CA . VAL A 1 115 ? -7.886 -2.739 -8.902 1.00 91.88 115 VAL A CA 1
ATOM 906 C C . VAL A 1 115 ? -8.558 -3.008 -10.249 1.00 91.88 115 VAL A C 1
ATOM 908 O O . VAL A 1 115 ? -9.730 -2.695 -10.445 1.00 91.88 115 VAL A O 1
ATOM 911 N N . GLY A 1 116 ? -7.803 -3.586 -11.186 1.00 84.88 116 GLY A N 1
ATOM 912 C CA . GLY A 1 116 ? -8.280 -3.907 -12.537 1.00 84.88 116 GLY A CA 1
ATOM 913 C C . GLY A 1 116 ? -8.458 -2.714 -13.489 1.00 84.88 116 GLY A C 1
ATOM 914 O O . GLY A 1 116 ? -8.745 -2.932 -14.662 1.00 84.88 116 GLY A O 1
ATOM 915 N N . ASN A 1 117 ? -8.258 -1.473 -13.030 1.00 79.00 117 ASN A N 1
ATOM 916 C CA . ASN A 1 117 ? -8.439 -0.256 -13.836 1.00 79.00 117 ASN A CA 1
ATOM 917 C C . ASN A 1 117 ? -7.120 0.384 -14.293 1.00 79.00 117 ASN A C 1
ATOM 919 O O . ASN A 1 117 ? -7.136 1.305 -15.109 1.00 79.00 117 ASN A O 1
ATOM 923 N N . MET A 1 118 ? -5.982 -0.068 -13.764 1.00 70.25 118 MET A N 1
ATOM 924 C CA . MET A 1 118 ? -4.688 0.577 -13.972 1.00 70.25 118 MET A CA 1
ATOM 925 C C . MET A 1 118 ? -3.648 -0.435 -14.475 1.00 70.25 118 MET A C 1
ATOM 927 O O . MET A 1 118 ? -3.074 -1.149 -13.651 1.00 70.25 118 MET A O 1
ATOM 931 N N . PRO A 1 119 ? -3.388 -0.515 -15.797 1.00 69.12 119 PRO A N 1
ATOM 932 C CA . PRO A 1 119 ? -2.292 -1.323 -16.321 1.00 69.12 119 PRO A CA 1
ATOM 933 C C . PRO A 1 119 ? -0.951 -0.771 -15.828 1.00 69.12 119 PRO A C 1
ATOM 935 O O . PRO A 1 119 ? -0.792 0.438 -15.649 1.00 69.12 119 PRO A O 1
ATOM 938 N N . TYR A 1 120 ? 0.016 -1.657 -15.592 1.00 63.91 120 TYR A N 1
ATOM 939 C CA . TYR A 1 120 ? 1.306 -1.259 -15.039 1.00 63.91 120 TYR A CA 1
ATOM 940 C C . TYR A 1 120 ? 2.091 -0.364 -16.015 1.00 63.91 120 TYR A C 1
ATOM 942 O O . TYR A 1 120 ? 2.446 -0.788 -17.113 1.00 63.91 120 TYR A O 1
ATOM 950 N N . ASP A 1 121 ? 2.431 0.846 -15.575 1.00 69.06 121 ASP A N 1
ATOM 951 C CA . ASP A 1 121 ? 3.343 1.778 -16.245 1.00 69.06 121 ASP A CA 1
ATOM 952 C C . ASP A 1 121 ? 4.443 2.163 -15.249 1.00 69.06 121 ASP A C 1
ATOM 954 O O . ASP A 1 121 ? 4.167 2.646 -14.150 1.00 69.06 121 ASP A O 1
ATOM 958 N N . LEU A 1 122 ? 5.704 1.958 -15.635 1.00 63.72 122 LEU A N 1
ATOM 959 C CA . LEU A 1 122 ? 6.875 2.276 -14.814 1.00 63.72 122 LEU A CA 1
ATOM 960 C C . LEU A 1 122 ? 6.918 3.748 -14.372 1.00 63.72 122 LEU A C 1
ATOM 962 O O . LEU A 1 122 ? 7.441 4.032 -13.293 1.00 63.72 122 LEU A O 1
ATOM 966 N N . LEU A 1 123 ? 6.377 4.658 -15.185 1.00 59.09 123 LEU A N 1
ATOM 967 C CA . LEU A 1 123 ? 6.424 6.103 -14.971 1.00 59.09 123 LEU A CA 1
ATOM 968 C C . LEU A 1 123 ? 5.200 6.652 -14.236 1.00 59.09 123 LEU A C 1
ATOM 970 O O . LEU A 1 123 ? 5.329 7.661 -13.547 1.00 59.09 123 LEU A O 1
ATOM 974 N N . THR A 1 124 ? 4.027 6.036 -14.403 1.00 54.00 124 THR A N 1
ATOM 975 C CA . THR A 1 124 ? 2.751 6.625 -13.947 1.00 54.00 124 THR A CA 1
ATOM 976 C C . THR A 1 124 ? 1.858 5.686 -13.131 1.00 54.00 124 THR A C 1
ATOM 978 O O . THR A 1 124 ? 0.937 6.155 -12.464 1.00 54.00 124 THR A O 1
ATOM 981 N N . ALA A 1 125 ? 2.140 4.379 -13.124 1.00 59.28 125 ALA A N 1
ATOM 982 C CA . ALA A 1 125 ? 1.307 3.348 -12.498 1.00 59.28 125 ALA A CA 1
ATOM 983 C C . ALA A 1 125 ? 2.136 2.235 -11.823 1.00 59.28 125 ALA A C 1
ATOM 985 O O . ALA A 1 125 ? 1.743 1.065 -11.771 1.00 59.28 125 ALA A O 1
ATOM 986 N N . ASN A 1 126 ? 3.308 2.595 -11.295 1.00 74.94 126 ASN A N 1
ATOM 987 C CA . ASN A 1 126 ? 4.150 1.670 -10.547 1.00 74.94 126 ASN A CA 1
ATOM 988 C C . ASN A 1 126 ? 3.649 1.497 -9.096 1.00 74.94 126 ASN A C 1
ATOM 990 O O . ASN A 1 126 ? 2.696 2.142 -8.656 1.00 74.94 126 ASN A O 1
ATOM 994 N N . CYS A 1 127 ? 4.305 0.623 -8.328 1.00 81.62 127 CYS A N 1
ATOM 995 C CA . CYS A 1 127 ? 3.908 0.321 -6.950 1.00 81.62 127 CYS A CA 1
ATOM 996 C C . CYS A 1 127 ? 3.814 1.580 -6.063 1.00 81.62 127 CYS A C 1
ATOM 998 O O . CYS A 1 127 ? 2.898 1.694 -5.254 1.00 81.62 127 CYS A O 1
ATOM 1000 N N . GLU A 1 128 ? 4.739 2.531 -6.232 1.00 81.94 128 GLU A N 1
ATOM 1001 C CA . GLU A 1 128 ? 4.784 3.768 -5.445 1.00 81.94 128 GLU A CA 1
ATOM 1002 C C . GLU A 1 128 ? 3.618 4.699 -5.786 1.00 81.94 128 GLU A C 1
ATOM 1004 O O . GLU A 1 128 ? 3.061 5.331 -4.892 1.00 81.94 128 GLU A O 1
ATOM 1009 N N . HIS A 1 129 ? 3.205 4.7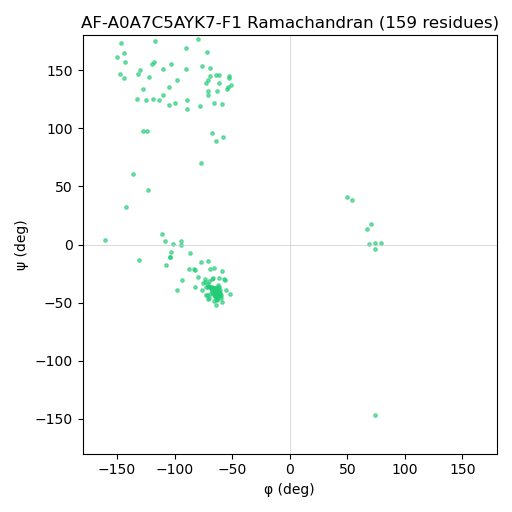49 -7.055 1.00 80.94 129 HIS A N 1
ATOM 1010 C CA . HIS A 1 129 ? 2.063 5.557 -7.488 1.00 80.94 129 HIS A CA 1
ATOM 1011 C C . HIS A 1 129 ? 0.756 5.076 -6.876 1.00 80.94 129 HIS A C 1
ATOM 1013 O O . HIS A 1 129 ? -0.031 5.888 -6.397 1.00 80.94 129 HIS A O 1
ATOM 1019 N N . VAL A 1 130 ? 0.538 3.761 -6.864 1.00 83.69 130 VAL A N 1
ATOM 1020 C CA . VAL A 1 130 ? -0.667 3.160 -6.281 1.00 83.69 130 VAL A CA 1
ATOM 1021 C C . VAL A 1 130 ? -0.737 3.449 -4.784 1.00 83.69 130 VAL A C 1
ATOM 1023 O O . VAL A 1 130 ? -1.768 3.911 -4.296 1.00 83.69 130 VAL A O 1
ATOM 1026 N N . ALA A 1 131 ? 0.373 3.256 -4.066 1.00 85.44 131 ALA A N 1
ATOM 1027 C CA . ALA A 1 131 ? 0.445 3.561 -2.640 1.00 85.44 131 ALA A CA 1
ATOM 1028 C C . ALA A 1 131 ? 0.246 5.059 -2.355 1.00 85.44 131 ALA A C 1
ATOM 1030 O O . ALA A 1 131 ? -0.550 5.424 -1.493 1.00 85.44 131 ALA A O 1
ATOM 1031 N N . THR A 1 132 ? 0.904 5.930 -3.124 1.00 85.81 132 THR A N 1
ATOM 1032 C CA . THR A 1 132 ? 0.781 7.387 -2.971 1.00 85.81 132 THR A CA 1
ATOM 1033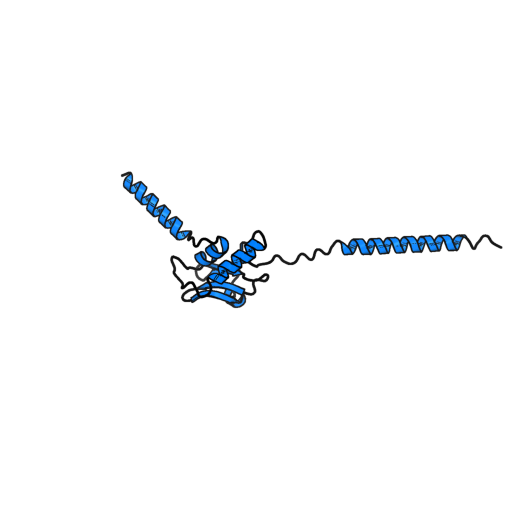 C C . THR A 1 132 ? -0.641 7.863 -3.256 1.00 85.81 132 THR A C 1
ATOM 1035 O O . THR A 1 132 ? -1.200 8.608 -2.458 1.00 85.81 132 THR A O 1
ATOM 1038 N N . TYR A 1 133 ? -1.267 7.392 -4.339 1.00 87.31 133 TYR A N 1
ATOM 1039 C CA . TYR A 1 133 ? -2.652 7.729 -4.667 1.00 87.31 133 TYR A CA 1
ATOM 1040 C C . TYR A 1 133 ? -3.623 7.260 -3.582 1.00 87.31 133 TYR A C 1
ATOM 1042 O O . TYR A 1 133 ? -4.538 7.995 -3.204 1.00 87.31 133 TYR A O 1
ATOM 1050 N N . ALA A 1 134 ? -3.415 6.060 -3.039 1.00 87.19 134 ALA A N 1
ATOM 1051 C CA . ALA A 1 134 ? -4.209 5.583 -1.920 1.00 87.19 134 ALA A CA 1
ATOM 1052 C C . ALA A 1 134 ? -4.068 6.509 -0.702 1.00 87.19 134 ALA A C 1
ATOM 1054 O O . ALA A 1 134 ? -5.077 6.879 -0.106 1.00 87.19 134 ALA A O 1
ATOM 1055 N N . GLU A 1 135 ? -2.861 6.968 -0.371 1.00 88.00 135 GLU A N 1
ATOM 1056 C CA . GLU A 1 135 ? -2.625 7.853 0.776 1.00 88.00 135 GLU A CA 1
ATOM 1057 C C . GLU A 1 135 ? -3.168 9.275 0.575 1.00 88.00 135 GLU A C 1
ATOM 1059 O O . GLU A 1 135 ? -3.852 9.789 1.460 1.00 88.00 135 GLU A O 1
ATOM 1064 N N . THR A 1 136 ? -2.907 9.903 -0.573 1.00 84.81 136 THR A N 1
ATOM 1065 C CA . THR A 1 136 ? -3.127 11.347 -0.778 1.00 84.81 136 THR A CA 1
ATOM 1066 C C . THR A 1 136 ? -4.318 11.678 -1.675 1.00 84.81 136 THR A C 1
ATOM 1068 O O . THR A 1 136 ? -4.787 12.813 -1.680 1.00 84.81 136 THR A O 1
ATOM 1071 N N . GLY A 1 137 ? -4.806 10.716 -2.461 1.00 81.81 137 GLY A N 1
ATOM 1072 C CA . GLY A 1 137 ? -5.775 10.955 -3.535 1.00 81.81 137 GLY A CA 1
ATOM 1073 C C . GLY A 1 137 ? -5.192 11.633 -4.775 1.00 81.81 137 GLY A C 1
ATOM 1074 O O . GLY A 1 137 ? -5.927 11.864 -5.735 1.00 81.81 137 GLY A O 1
ATOM 1075 N N . VAL A 1 138 ? -3.889 11.919 -4.788 1.00 75.69 138 VAL A N 1
ATOM 1076 C CA . VAL A 1 138 ? -3.189 12.534 -5.916 1.00 75.69 138 VAL A CA 1
ATOM 1077 C C . VAL A 1 138 ? -2.197 11.517 -6.488 1.00 75.69 138 VAL A C 1
ATOM 1079 O O . VAL A 1 138 ? -1.354 11.009 -5.747 1.00 75.69 138 VAL A O 1
ATOM 1082 N N . PRO A 1 139 ? -2.263 11.193 -7.793 1.00 61.75 139 PRO A N 1
ATOM 1083 C CA . PRO A 1 139 ? -1.316 10.281 -8.425 1.00 61.75 139 PRO A CA 1
ATOM 1084 C C . PRO A 1 139 ? 0.016 11.004 -8.690 1.00 61.75 139 PRO A C 1
ATOM 1086 O O . PRO A 1 139 ? 0.354 11.316 -9.8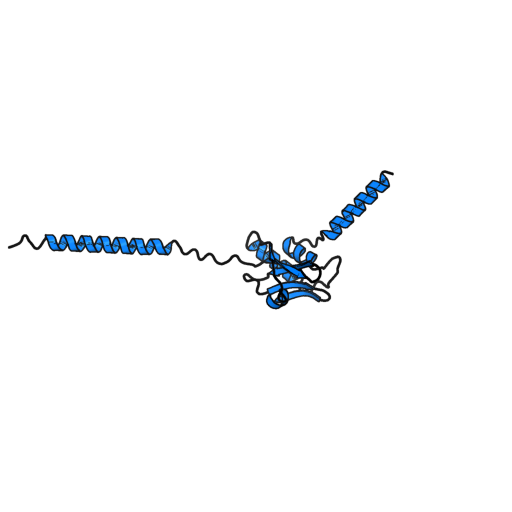28 1.00 61.75 139 PRO A O 1
ATOM 1089 N N . GLU A 1 140 ? 0.770 11.317 -7.636 1.00 58.47 140 GLU A N 1
ATOM 1090 C CA . GLU A 1 140 ? 2.077 11.976 -7.738 1.00 58.47 140 GLU A CA 1
ATOM 1091 C C . GLU A 1 140 ? 3.247 10.985 -7.660 1.00 58.47 140 GLU A C 1
ATOM 1093 O O . GLU A 1 140 ? 3.245 10.046 -6.867 1.00 58.47 140 GLU A O 1
ATOM 1098 N N . SER A 1 141 ? 4.285 11.238 -8.466 1.00 55.09 141 SER A N 1
ATOM 1099 C CA . SER A 1 141 ? 5.572 10.538 -8.405 1.00 55.09 141 SER A CA 1
ATOM 1100 C C . SER A 1 141 ? 6.622 11.437 -7.769 1.00 55.09 141 SER A C 1
ATOM 1102 O O . SER A 1 141 ? 6.985 12.460 -8.355 1.00 55.09 141 SER A O 1
ATOM 1104 N N . ARG A 1 142 ? 7.233 11.030 -6.650 1.00 56.41 142 ARG A N 1
ATOM 1105 C CA . ARG A 1 142 ? 8.451 11.715 -6.169 1.00 56.41 142 ARG A CA 1
ATOM 1106 C C . ARG A 1 142 ? 9.563 11.723 -7.226 1.00 56.41 142 ARG A C 1
ATOM 1108 O O . ARG A 1 142 ? 10.352 12.660 -7.261 1.00 56.41 142 ARG A O 1
ATOM 1115 N N . GLN A 1 143 ? 9.621 10.716 -8.099 1.00 51.69 143 GLN A N 1
ATOM 1116 C CA . GLN A 1 143 ? 10.659 10.607 -9.129 1.00 51.69 143 GLN A CA 1
ATOM 1117 C C . GLN A 1 143 ? 10.461 11.629 -10.255 1.00 51.69 143 GLN A C 1
ATOM 1119 O O . GLN A 1 143 ? 11.420 12.297 -10.635 1.00 51.69 143 GLN A O 1
ATOM 1124 N N . VAL A 1 144 ? 9.224 11.821 -10.733 1.00 57.31 144 VAL A N 1
ATOM 1125 C CA . VAL A 1 144 ? 8.916 12.851 -11.743 1.00 57.31 144 VAL A CA 1
ATOM 1126 C C . VAL A 1 144 ? 9.185 14.247 -11.184 1.00 57.31 144 VAL A C 1
ATOM 1128 O O . VAL A 1 144 ? 9.836 15.042 -11.856 1.00 57.31 144 VAL A O 1
ATOM 1131 N N . SER A 1 145 ? 8.789 14.527 -9.938 1.00 59.41 145 SER A N 1
ATOM 1132 C CA . SER A 1 145 ? 9.045 15.829 -9.303 1.00 59.41 145 SER A CA 1
ATOM 1133 C C . SER A 1 145 ? 10.541 16.143 -9.184 1.00 59.41 145 SER A C 1
ATOM 1135 O O . SER A 1 145 ? 10.959 17.274 -9.427 1.00 59.41 145 SER A O 1
ATOM 1137 N N . VAL A 1 146 ? 11.370 15.141 -8.872 1.00 60.69 146 VAL A N 1
ATOM 1138 C CA . VAL A 1 146 ? 12.831 15.300 -8.794 1.00 60.69 146 VAL A CA 1
ATOM 1139 C C . VAL A 1 146 ? 13.448 15.518 -10.178 1.00 60.69 146 VAL A C 1
ATOM 1141 O O . VAL A 1 146 ? 14.252 16.435 -10.345 1.00 60.69 146 VAL A O 1
ATOM 1144 N N . VAL A 1 147 ? 13.058 14.730 -11.186 1.00 67.06 147 VAL A N 1
ATOM 1145 C CA . VAL A 1 147 ? 13.564 14.882 -12.563 1.00 67.06 147 VAL A CA 1
ATOM 1146 C C . VAL A 1 147 ? 13.186 16.246 -13.142 1.00 67.06 147 VAL A C 1
ATOM 1148 O O . VAL A 1 147 ? 14.037 16.916 -13.726 1.00 67.06 147 VAL A O 1
ATOM 1151 N N . LEU A 1 148 ? 11.946 16.695 -12.934 1.00 67.56 148 LEU A N 1
ATOM 1152 C CA . LEU A 1 148 ? 11.495 18.014 -13.379 1.00 67.56 148 LEU A CA 1
ATOM 1153 C C . LEU A 1 148 ? 12.269 19.138 -12.677 1.00 67.56 148 LEU A C 1
ATOM 1155 O O . LEU A 1 148 ? 12.666 20.109 -13.318 1.00 67.56 148 LEU A O 1
ATOM 1159 N N . GLY A 1 149 ? 12.535 18.981 -11.376 1.00 70.38 149 GLY A N 1
ATOM 1160 C CA . GLY A 1 149 ? 13.350 19.913 -10.598 1.00 70.38 149 GLY A CA 1
ATOM 1161 C C . GLY A 1 149 ? 14.773 20.048 -11.145 1.00 70.38 149 GLY A C 1
ATOM 1162 O O . GLY A 1 149 ? 15.252 21.165 -11.340 1.00 70.38 149 GLY A O 1
ATOM 1163 N N . PHE A 1 150 ? 15.431 18.931 -11.470 1.00 77.81 150 PHE A N 1
ATOM 1164 C CA . PHE A 1 150 ? 16.760 18.955 -12.088 1.00 77.81 150 PHE A CA 1
ATOM 1165 C C . PHE A 1 150 ? 16.747 19.530 -13.509 1.00 77.81 150 PHE A C 1
ATOM 1167 O O . PHE A 1 150 ? 17.650 20.289 -13.858 1.00 77.81 150 PHE A O 1
ATOM 1174 N N . ALA A 1 151 ? 15.727 19.226 -14.315 1.00 74.94 151 ALA A N 1
ATOM 1175 C CA . ALA A 1 151 ? 15.588 19.781 -15.661 1.00 74.94 151 ALA A CA 1
ATOM 1176 C C . ALA A 1 151 ? 15.414 21.310 -15.635 1.00 74.94 151 ALA A C 1
ATOM 1178 O O . ALA A 1 151 ? 16.082 22.027 -16.380 1.00 74.94 151 ALA A O 1
ATOM 1179 N N . MET A 1 152 ? 14.572 21.820 -14.732 1.00 80.25 152 MET A N 1
ATOM 1180 C CA . MET A 1 152 ? 14.375 23.257 -14.518 1.00 80.25 152 MET A CA 1
ATOM 1181 C C . MET A 1 152 ? 15.650 23.944 -14.016 1.00 80.25 152 MET A C 1
ATOM 1183 O O . MET A 1 152 ? 16.011 25.009 -14.514 1.00 80.25 152 MET A O 1
ATOM 1187 N N . ALA A 1 153 ? 16.361 23.329 -13.066 1.00 79.38 153 ALA A N 1
ATOM 1188 C CA . ALA A 1 153 ? 17.635 23.849 -12.575 1.00 79.38 153 ALA A CA 1
ATOM 1189 C C . ALA A 1 153 ? 18.700 23.895 -13.684 1.00 79.38 153 ALA A C 1
ATOM 1191 O O . ALA A 1 153 ? 19.405 24.893 -13.817 1.00 79.38 153 ALA A O 1
ATOM 1192 N N . GLY A 1 154 ? 18.778 22.856 -14.520 1.00 79.00 154 GLY A N 1
ATOM 1193 C CA . GLY A 1 154 ? 19.669 22.819 -15.680 1.00 79.00 154 GLY A CA 1
ATOM 1194 C C . GLY A 1 154 ? 19.358 23.914 -16.704 1.00 79.00 154 GLY A C 1
ATOM 1195 O O . GLY A 1 154 ? 20.274 24.592 -17.163 1.00 79.00 154 GLY A O 1
ATOM 1196 N N . LEU A 1 155 ? 18.075 24.142 -17.012 1.00 78.94 155 LEU A N 1
ATOM 1197 C CA . LEU A 1 155 ? 17.639 25.223 -17.905 1.00 78.94 155 LEU A CA 1
ATOM 1198 C C . LEU A 1 155 ? 17.962 26.614 -17.346 1.00 78.94 155 LEU A C 1
ATOM 1200 O O . LEU A 1 155 ? 18.396 27.480 -18.099 1.00 78.94 155 LEU A O 1
ATOM 1204 N N . LEU A 1 156 ? 17.793 26.826 -16.038 1.00 81.12 156 LEU A N 1
ATOM 1205 C CA . LEU A 1 156 ? 18.156 28.085 -15.380 1.00 81.12 156 LEU A CA 1
ATOM 1206 C C . LEU A 1 156 ? 19.666 28.341 -15.421 1.00 81.12 156 LEU A C 1
ATOM 1208 O O . LEU A 1 156 ? 20.081 29.456 -15.718 1.00 81.12 156 LEU A O 1
ATOM 1212 N N . ILE A 1 157 ? 20.489 27.321 -15.158 1.00 84.50 157 ILE A N 1
ATOM 1213 C CA . ILE A 1 157 ? 21.954 27.435 -15.243 1.00 84.50 157 ILE A CA 1
ATOM 1214 C C . ILE A 1 157 ? 22.391 27.744 -16.679 1.00 84.50 157 ILE A C 1
ATOM 1216 O O . ILE A 1 157 ? 23.256 28.596 -16.879 1.00 84.50 157 ILE A O 1
ATOM 1220 N N . TRP A 1 158 ? 21.778 27.079 -17.664 1.00 80.94 158 TRP A N 1
ATOM 1221 C CA . TRP A 1 158 ? 22.037 27.322 -19.081 1.00 80.94 158 TRP A CA 1
ATOM 1222 C C . TRP A 1 158 ? 21.636 28.737 -19.511 1.00 80.94 158 TRP A C 1
ATOM 1224 O O . TRP A 1 158 ? 22.400 29.386 -20.205 1.00 80.94 158 TRP A O 1
ATOM 1234 N N . ALA A 1 159 ? 20.488 29.247 -19.058 1.00 76.12 159 ALA A N 1
ATOM 1235 C CA . ALA A 1 159 ? 20.018 30.593 -19.394 1.00 76.12 159 ALA A CA 1
ATOM 1236 C C . ALA A 1 159 ? 20.824 31.731 -18.730 1.00 76.12 159 ALA A C 1
ATOM 1238 O O . ALA A 1 159 ? 20.658 32.893 -19.100 1.00 76.12 159 ALA A O 1
ATOM 1239 N N . LEU A 1 160 ? 21.652 31.415 -17.728 1.00 79.44 160 LEU A N 1
ATOM 1240 C CA . LEU A 1 160 ? 22.529 32.360 -17.026 1.00 79.44 160 LEU A CA 1
ATOM 1241 C C . LEU A 1 160 ? 23.963 32.405 -17.594 1.00 79.44 160 LEU A C 1
ATOM 1243 O O . LEU A 1 160 ? 24.779 33.165 -17.071 1.00 79.44 160 LEU A O 1
ATOM 1247 N N . HIS A 1 161 ? 24.269 31.602 -18.618 1.00 60.03 161 HIS A N 1
ATOM 1248 C CA . HIS A 1 161 ? 25.536 31.601 -19.365 1.00 60.03 161 HIS A CA 1
ATOM 1249 C C . HIS A 1 161 ? 25.314 32.067 -20.806 1.00 60.03 161 HIS A C 1
ATOM 1251 O O . HIS A 1 161 ? 26.253 32.687 -21.354 1.00 60.03 161 HIS A O 1
#

Solvent-accessible surface area (backbone atoms only — not comparable to full-atom values): 8937 Å² total; per-residue (Å²): 142,80,83,76,69,66,63,61,59,56,56,54,53,55,52,53,52,52,54,51,51,53,53,50,53,54,55,56,62,63,70,72,74,68,78,77,75,68,76,78,68,32,29,24,14,34,32,33,28,70,43,86,92,77,43,78,45,41,28,32,14,63,32,56,79,34,60,34,26,35,36,39,44,82,75,70,7,26,38,80,40,48,34,74,69,68,43,66,94,44,70,69,43,83,76,44,72,52,92,46,72,67,55,9,52,52,18,23,50,46,37,57,66,35,42,81,70,39,68,47,31,89,88,78,36,31,32,65,24,51,45,36,21,18,74,70,72,46,83,55,49,75,64,58,56,48,53,51,50,52,53,53,52,51,51,52,58,57,75,75,108